Protein AF-A0A508ATL4-F1 (afdb_monomer_lite)

Secondary structure (DSSP, 8-state):
----PPPPSEEEEE-PPTT--HHHHHHHHHTTEEEEE----------SHHHHHTT--

pLDDT: mean 84.15, std 11.94, range [39.84, 95.0]

Radius of gyration: 17.2 Å; chains: 1; bounding box: 29×29×46 Å

Sequence (57 aa):
MSATAPARRWHLVSLRPSGRHEALRRAAARHGGGLIALSSCRLRHFDDAASRRRLDD

Foldseek 3Di:
DDDDDDQAPEEDEDQDAPPPCVVVQVVQVVVSYHYDYDDPHHDDDDPDPVVVVVVVD

Structure (mmCIF, N/CA/C/O backbone):
data_AF-A0A508ATL4-F1
#
_entry.id   AF-A0A508ATL4-F1
#
loop_
_atom_site.group_PDB
_atom_site.id
_atom_site.type_symbol
_atom_site.label_atom_id
_atom_site.label_alt_id
_atom_site.label_comp_id
_atom_site.label_asym_id
_atom_site.label_entity_id
_atom_site.label_seq_id
_atom_site.pdbx_PDB_ins_code
_atom_site.Cartn_x
_atom_site.Cartn_y
_atom_site.Cartn_z
_atom_site.occupancy
_atom_site.B_iso_or_equiv
_atom_site.auth_seq_id
_atom_site.auth_comp_id
_atom_site.auth_asym_id
_atom_site.auth_atom_id
_atom_site.pdbx_PDB_model_num
ATOM 1 N N . MET A 1 1 ? -7.238 21.402 19.624 1.00 39.84 1 MET A N 1
ATOM 2 C CA . MET A 1 1 ? -7.899 20.211 20.204 1.00 39.84 1 MET A CA 1
ATOM 3 C C . MET A 1 1 ? -7.675 19.037 19.262 1.00 39.84 1 MET A C 1
ATOM 5 O O . MET A 1 1 ? -8.253 19.038 18.185 1.00 39.84 1 MET A O 1
ATOM 9 N N . SER A 1 2 ? -6.801 18.085 19.600 1.00 50.47 2 SER A N 1
ATOM 10 C CA . SER A 1 2 ? -6.686 16.847 18.814 1.00 50.47 2 SER A CA 1
ATOM 11 C C . SER A 1 2 ? -7.868 15.946 19.145 1.00 50.47 2 SER A C 1
ATOM 13 O O . SER A 1 2 ? -8.057 15.590 20.304 1.00 50.47 2 SER A O 1
ATOM 15 N N . ALA A 1 3 ? -8.672 15.599 18.142 1.00 59.12 3 ALA A N 1
ATOM 16 C CA . ALA A 1 3 ? -9.710 14.592 18.298 1.00 59.12 3 ALA A CA 1
ATOM 17 C C . ALA A 1 3 ? -9.051 13.230 18.560 1.00 59.12 3 ALA A C 1
ATOM 19 O O . ALA A 1 3 ? -8.205 12.786 17.780 1.00 59.12 3 ALA A O 1
ATOM 20 N N . THR A 1 4 ? -9.429 12.569 19.654 1.00 63.12 4 THR A N 1
ATOM 21 C CA . THR A 1 4 ? -9.027 11.185 19.923 1.00 63.12 4 THR A CA 1
ATOM 22 C C . THR A 1 4 ? -9.565 10.307 18.800 1.00 63.12 4 THR A C 1
ATOM 24 O O . THR A 1 4 ? -10.776 10.208 18.604 1.00 63.12 4 THR A O 1
ATOM 27 N N . ALA A 1 5 ? -8.665 9.700 18.024 1.00 67.19 5 ALA A N 1
ATOM 28 C CA . ALA A 1 5 ? -9.063 8.781 16.969 1.00 67.19 5 ALA A CA 1
ATOM 29 C C . ALA A 1 5 ? -9.823 7.590 17.586 1.00 67.19 5 ALA A C 1
ATOM 31 O O . ALA A 1 5 ? -9.416 7.097 18.641 1.00 67.19 5 ALA A O 1
ATOM 32 N N . PRO A 1 6 ? -10.907 7.112 16.951 1.00 69.50 6 PRO A N 1
ATOM 33 C CA . PRO A 1 6 ? -11.678 5.992 17.474 1.00 69.50 6 PRO A CA 1
ATOM 34 C C . PRO A 1 6 ? -10.789 4.757 17.670 1.00 69.50 6 PRO A C 1
ATOM 36 O O . PRO A 1 6 ? -9.911 4.469 16.848 1.00 69.50 6 PRO A O 1
ATOM 39 N N . ALA A 1 7 ? -11.033 4.022 18.759 1.00 77.81 7 ALA A N 1
ATOM 40 C CA . ALA A 1 7 ? -10.317 2.789 19.062 1.00 77.81 7 ALA A CA 1
ATOM 41 C C . ALA A 1 7 ? -10.513 1.770 17.927 1.00 77.81 7 ALA A C 1
ATOM 43 O O . ALA A 1 7 ? -11.639 1.432 17.553 1.00 77.81 7 ALA A O 1
ATOM 44 N N . ARG A 1 8 ? -9.403 1.296 17.354 1.00 83.50 8 ARG A N 1
ATOM 45 C CA . ARG A 1 8 ? -9.403 0.346 16.234 1.00 83.50 8 ARG A CA 1
ATOM 46 C C . ARG A 1 8 ? -9.588 -1.072 16.768 1.00 83.50 8 ARG A C 1
ATOM 48 O O . ARG A 1 8 ? -8.878 -1.471 17.685 1.00 83.50 8 ARG A O 1
ATOM 55 N N . ARG A 1 9 ? -10.496 -1.845 16.168 1.00 90.38 9 ARG A N 1
ATOM 56 C CA . ARG A 1 9 ? -10.783 -3.234 16.588 1.00 90.38 9 ARG A CA 1
ATOM 57 C C . ARG A 1 9 ? -9.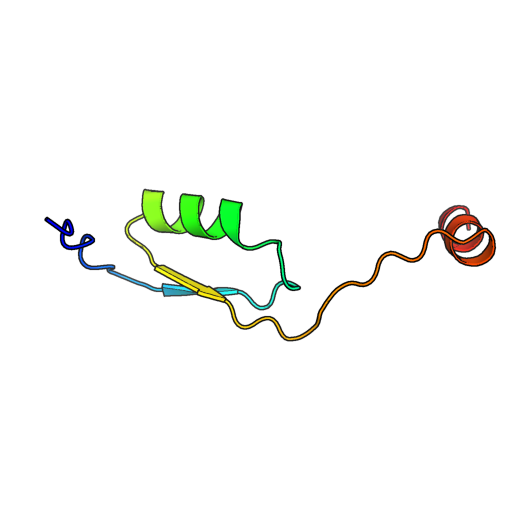779 -4.253 16.041 1.00 90.38 9 ARG A C 1
ATOM 59 O O . ARG A 1 9 ? -9.660 -5.344 16.581 1.00 90.38 9 ARG A O 1
ATOM 66 N N . TRP A 1 10 ? -9.083 -3.906 14.961 1.00 94.06 10 TRP A N 1
ATOM 67 C CA . TRP A 1 10 ? -8.153 -4.779 14.241 1.00 94.06 10 TRP A CA 1
ATOM 68 C C . TRP A 1 10 ? -7.163 -3.948 13.411 1.00 94.06 10 TRP A C 1
ATOM 70 O O . TRP A 1 10 ? -7.382 -2.754 13.190 1.00 94.06 10 TRP A O 1
ATOM 80 N N . HIS A 1 11 ? -6.080 -4.566 12.935 1.00 94.31 11 HIS A N 1
ATOM 81 C CA . HIS A 1 11 ? -5.079 -3.923 12.077 1.00 94.31 11 HIS A CA 1
ATOM 82 C C . HIS A 1 11 ? -4.816 -4.751 10.816 1.00 94.31 11 HIS A C 1
ATOM 84 O O . HIS A 1 11 ? -4.608 -5.957 10.892 1.00 94.31 11 HIS A O 1
ATOM 90 N N . LEU A 1 12 ? -4.780 -4.085 9.662 1.00 92.88 12 LEU A N 1
ATOM 91 C CA . LEU A 1 12 ? -4.259 -4.622 8.412 1.00 92.88 12 LEU A CA 1
ATOM 92 C C . LEU A 1 12 ? -2.757 -4.358 8.337 1.00 92.88 12 LEU A C 1
ATOM 94 O O . LEU A 1 12 ? -2.330 -3.210 8.470 1.00 92.88 12 LEU A O 1
ATOM 98 N N . VAL A 1 13 ? -1.965 -5.388 8.058 1.00 91.94 13 VAL A N 1
ATOM 99 C CA . VAL A 1 13 ? -0.543 -5.234 7.738 1.00 91.94 13 VAL A CA 1
ATOM 100 C C . VAL A 1 13 ? -0.391 -5.207 6.221 1.00 91.94 13 VAL A C 1
ATOM 102 O O . VAL A 1 13 ? -0.805 -6.135 5.534 1.00 91.94 13 VAL A O 1
ATOM 105 N N . SER A 1 14 ? 0.178 -4.129 5.684 1.00 87.25 14 SER A N 1
ATOM 106 C CA . SER A 1 14 ? 0.449 -3.993 4.250 1.00 87.25 14 SER A CA 1
ATOM 107 C C . SER A 1 14 ? 1.939 -4.082 3.978 1.00 87.25 14 SER A C 1
ATOM 109 O O . SER A 1 14 ? 2.706 -3.277 4.503 1.00 87.25 14 SER A O 1
ATOM 111 N N . LEU A 1 15 ? 2.304 -5.006 3.088 1.00 87.38 15 LEU A N 1
ATOM 112 C CA . LEU A 1 15 ? 3.656 -5.176 2.543 1.00 87.38 15 LEU A CA 1
ATOM 113 C C . LEU A 1 15 ? 3.837 -4.485 1.186 1.00 87.38 15 LEU A C 1
ATOM 115 O O . LEU A 1 15 ? 4.802 -4.734 0.466 1.00 87.38 15 LEU A O 1
ATOM 119 N N . ARG A 1 16 ? 2.877 -3.642 0.788 1.00 83.31 16 ARG A N 1
ATOM 120 C CA . ARG A 1 16 ? 2.946 -2.960 -0.502 1.00 83.31 16 ARG A CA 1
ATOM 121 C C . ARG A 1 16 ? 4.138 -2.006 -0.557 1.00 83.31 16 ARG A C 1
ATOM 123 O O . ARG A 1 16 ? 4.516 -1.432 0.468 1.00 83.31 16 ARG A O 1
ATOM 130 N N . PRO A 1 17 ? 4.678 -1.761 -1.760 1.00 82.06 17 PRO A N 1
ATOM 131 C CA . PRO A 1 17 ? 5.715 -0.766 -1.916 1.00 82.06 17 PRO A CA 1
ATOM 132 C C . PRO A 1 17 ? 5.284 0.617 -1.424 1.00 82.06 17 PRO A C 1
ATOM 134 O O . PRO A 1 17 ? 4.096 0.973 -1.435 1.00 82.06 17 PRO A O 1
ATOM 137 N N . SER A 1 18 ? 6.272 1.401 -0.994 1.00 78.62 18 SER A N 1
ATOM 138 C CA . SER A 1 18 ? 6.075 2.748 -0.452 1.00 78.62 18 SER A CA 1
ATOM 139 C C . SER A 1 18 ? 5.186 3.607 -1.366 1.00 78.62 18 SER A C 1
ATOM 141 O O . SER A 1 18 ? 5.298 3.550 -2.587 1.00 78.62 18 SER A O 1
ATOM 143 N N . GLY A 1 19 ? 4.298 4.415 -0.777 1.00 75.31 19 GLY A N 1
ATOM 144 C CA . GLY A 1 19 ? 3.426 5.345 -1.515 1.00 75.31 19 GLY A CA 1
ATOM 145 C C . GLY A 1 19 ? 2.035 4.815 -1.895 1.00 75.31 19 GLY A C 1
ATOM 146 O O . GLY A 1 19 ? 1.173 5.604 -2.261 1.00 75.31 19 GLY A O 1
ATOM 147 N N . ARG A 1 20 ? 1.742 3.514 -1.736 1.00 77.69 20 ARG A N 1
ATOM 148 C CA . ARG A 1 20 ? 0.443 2.916 -2.140 1.00 77.69 20 ARG A CA 1
ATOM 149 C C . ARG A 1 20 ? -0.496 2.555 -0.975 1.00 77.69 20 ARG A C 1
ATOM 151 O O . ARG A 1 20 ? -1.300 1.624 -1.075 1.00 77.69 20 ARG A O 1
ATOM 158 N N . HIS A 1 21 ? -0.402 3.269 0.148 1.00 89.62 21 HIS A N 1
ATOM 159 C CA . HIS A 1 21 ? -1.102 2.927 1.401 1.00 89.62 21 HIS A CA 1
ATOM 160 C C . HIS A 1 21 ? -2.361 3.762 1.685 1.00 89.62 21 HIS A C 1
ATOM 162 O O . HIS A 1 21 ? -3.249 3.294 2.390 1.00 89.62 21 HIS A O 1
ATOM 168 N N . GLU A 1 22 ? -2.471 4.954 1.099 1.00 89.81 22 GLU A N 1
ATOM 169 C CA . GLU A 1 22 ? -3.572 5.920 1.263 1.00 89.81 22 GLU A CA 1
ATOM 170 C C . GLU A 1 22 ? -4.972 5.297 1.123 1.00 89.81 22 GLU A C 1
ATOM 172 O O . GLU A 1 22 ? -5.783 5.325 2.050 1.00 89.81 22 GLU A O 1
ATOM 177 N N . ALA A 1 23 ? -5.238 4.661 -0.021 1.00 90.81 23 ALA A N 1
ATOM 178 C CA . ALA A 1 23 ? -6.523 4.017 -0.284 1.00 90.81 23 ALA A CA 1
ATOM 179 C C . ALA A 1 23 ? -6.815 2.876 0.707 1.00 90.81 23 ALA A C 1
ATOM 181 O O . ALA A 1 23 ? -7.956 2.698 1.126 1.00 90.81 23 ALA A O 1
ATOM 182 N N . LEU A 1 24 ? -5.779 2.145 1.136 1.00 91.50 24 LEU A N 1
ATOM 183 C CA . LEU A 1 24 ? -5.920 1.060 2.110 1.00 91.50 24 LEU A CA 1
ATOM 184 C C . LEU A 1 24 ? -6.230 1.594 3.506 1.00 91.50 24 LEU A C 1
ATOM 186 O O . LEU A 1 24 ? -7.053 1.023 4.211 1.00 91.50 24 LEU A O 1
ATOM 190 N N . ARG A 1 25 ? -5.610 2.714 3.890 1.00 92.56 25 ARG A N 1
ATOM 191 C CA . ARG A 1 25 ? -5.876 3.380 5.166 1.00 92.56 25 ARG A CA 1
ATOM 192 C C . ARG A 1 25 ? -7.328 3.853 5.223 1.00 92.56 25 ARG A C 1
ATOM 194 O O . ARG A 1 25 ? -7.980 3.641 6.242 1.00 92.56 25 ARG A O 1
ATOM 201 N N . ARG A 1 26 ? -7.845 4.423 4.126 1.00 93.44 26 ARG A N 1
ATOM 202 C CA . ARG A 1 26 ? -9.263 4.807 4.010 1.00 93.44 26 ARG A CA 1
ATOM 203 C C . ARG A 1 26 ? -10.196 3.600 4.090 1.00 93.44 26 ARG A C 1
ATOM 205 O O . ARG A 1 26 ? -11.169 3.645 4.835 1.00 93.44 26 ARG A O 1
ATOM 212 N N . ALA A 1 27 ? -9.893 2.520 3.370 1.00 93.88 27 ALA A N 1
ATOM 213 C CA . ALA A 1 27 ? -10.698 1.301 3.409 1.00 93.88 27 ALA A CA 1
ATOM 214 C C . ALA A 1 27 ? -10.722 0.676 4.814 1.00 93.88 27 ALA A C 1
ATOM 216 O O . ALA A 1 27 ? -11.795 0.439 5.354 1.00 93.88 27 ALA A O 1
ATOM 217 N N . ALA A 1 28 ? -9.562 0.499 5.454 1.00 94.44 28 ALA A N 1
ATOM 218 C CA . ALA A 1 28 ? -9.483 -0.043 6.810 1.00 94.44 28 ALA A CA 1
ATOM 219 C C . ALA A 1 28 ? -10.266 0.818 7.815 1.00 94.44 28 ALA A C 1
ATOM 221 O O . ALA A 1 28 ? -11.047 0.286 8.600 1.00 94.44 28 ALA A O 1
ATOM 222 N N . ALA A 1 29 ? -10.135 2.148 7.737 1.00 94.00 29 ALA A N 1
ATOM 223 C CA . ALA A 1 29 ? -10.862 3.066 8.612 1.00 94.00 29 ALA A CA 1
ATOM 224 C C . ALA A 1 29 ? -12.389 2.957 8.453 1.00 94.00 29 ALA A C 1
ATOM 226 O O . ALA A 1 29 ? -13.095 2.934 9.459 1.00 94.00 29 ALA A O 1
ATOM 227 N N . ARG A 1 30 ? -12.900 2.811 7.218 1.00 94.00 30 ARG A N 1
ATOM 228 C CA . ARG A 1 30 ? -14.337 2.591 6.948 1.00 94.00 30 ARG A CA 1
ATOM 229 C C . ARG A 1 30 ? -14.897 1.339 7.631 1.00 94.00 30 ARG A C 1
ATOM 231 O O . ARG A 1 30 ? -16.095 1.272 7.870 1.00 94.00 30 ARG A O 1
ATOM 238 N N . HIS A 1 31 ? -14.042 0.373 7.954 1.00 93.88 31 HIS A N 1
ATOM 239 C CA . HIS A 1 31 ? -14.408 -0.894 8.588 1.00 93.88 31 HIS A CA 1
ATOM 240 C C . HIS A 1 31 ? -13.917 -0.998 10.048 1.00 93.88 31 HIS A C 1
ATOM 242 O O . HIS A 1 31 ? -13.804 -2.096 10.595 1.00 93.88 31 HIS A O 1
ATOM 248 N N . GLY A 1 32 ? -13.598 0.133 10.693 1.00 93.81 32 GLY A N 1
ATOM 249 C CA . GLY A 1 32 ? -13.172 0.179 12.101 1.00 93.81 32 GLY A CA 1
ATOM 250 C C . GLY A 1 32 ? -11.770 -0.388 12.367 1.00 93.81 32 GLY A C 1
ATOM 251 O O 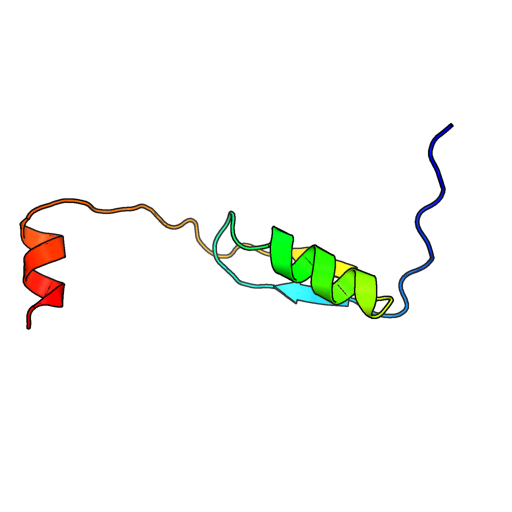. GLY A 1 32 ? -11.420 -0.683 13.514 1.00 93.81 32 GLY A O 1
ATOM 252 N N . GLY A 1 33 ? -10.974 -0.558 11.312 1.00 95.00 33 GLY A N 1
ATOM 253 C CA . GLY A 1 33 ? -9.631 -1.123 11.346 1.00 95.00 33 GLY A CA 1
ATOM 254 C C . GLY A 1 33 ? -8.510 -0.101 11.196 1.00 95.00 33 GLY A C 1
ATOM 255 O O . GLY A 1 33 ? -8.709 1.061 10.835 1.00 95.00 33 GLY A O 1
ATOM 256 N N . GLY A 1 34 ? -7.295 -0.556 11.481 1.00 94.38 34 GLY A N 1
ATOM 257 C CA . GLY A 1 34 ? -6.014 0.119 11.282 1.00 94.38 34 GLY A CA 1
ATOM 258 C C . GLY A 1 34 ? -5.253 -0.319 10.054 1.00 94.38 34 GLY A C 1
ATOM 259 O O . GLY A 1 34 ? -5.513 -1.382 9.510 1.00 94.38 34 GLY A O 1
ATOM 260 N N . LEU A 1 35 ? -4.268 0.487 9.657 1.00 93.12 35 LEU A N 1
ATOM 261 C CA . LEU A 1 35 ? -3.255 0.076 8.694 1.00 93.12 35 LEU A CA 1
ATOM 262 C C . LEU A 1 35 ? -1.863 0.266 9.296 1.00 93.12 35 LEU A C 1
ATOM 264 O O . LEU A 1 35 ? -1.493 1.391 9.635 1.00 93.12 35 LEU A O 1
ATOM 268 N N . ILE A 1 36 ? -1.097 -0.819 9.344 1.00 91.50 36 ILE A N 1
ATOM 269 C CA . ILE A 1 36 ? 0.341 -0.834 9.607 1.00 91.50 36 ILE A CA 1
ATOM 270 C C . ILE A 1 36 ? 1.028 -1.041 8.256 1.00 91.50 36 ILE A C 1
ATOM 272 O O . ILE A 1 36 ? 0.857 -2.073 7.608 1.00 91.50 36 ILE A O 1
ATOM 276 N N . ALA A 1 37 ? 1.758 -0.031 7.790 1.00 88.94 37 ALA A N 1
ATOM 277 C CA . ALA A 1 37 ? 2.482 -0.093 6.526 1.00 88.94 37 ALA A CA 1
ATOM 278 C C . ALA A 1 37 ? 3.930 -0.520 6.787 1.00 88.94 37 ALA A C 1
ATOM 280 O O . ALA A 1 37 ? 4.719 0.265 7.306 1.00 88.94 37 ALA A O 1
ATOM 281 N N . LEU A 1 38 ? 4.271 -1.746 6.396 1.00 83.75 38 LEU A N 1
ATOM 282 C CA . LEU A 1 38 ? 5.631 -2.277 6.426 1.00 83.75 38 LEU A CA 1
ATOM 283 C C . LEU A 1 38 ? 6.114 -2.350 4.978 1.00 83.75 38 LEU A C 1
ATOM 285 O O . LEU A 1 38 ? 5.969 -3.364 4.305 1.00 83.75 38 LEU A O 1
ATOM 289 N N . SER A 1 39 ? 6.610 -1.230 4.450 1.00 71.00 39 SER A N 1
ATOM 290 C CA . SER A 1 39 ? 7.070 -1.201 3.056 1.00 71.00 39 SER A CA 1
ATOM 291 C C . SER A 1 39 ? 8.380 -1.982 2.953 1.00 71.00 39 SER A C 1
ATOM 293 O O . SER A 1 39 ? 9.409 -1.482 3.397 1.00 71.00 39 SER A O 1
ATOM 295 N N . SER A 1 40 ? 8.355 -3.186 2.378 1.00 68.00 40 SER A N 1
ATOM 296 C CA . SER A 1 40 ? 9.562 -4.009 2.209 1.00 68.00 40 SER A CA 1
ATOM 297 C C . SER A 1 40 ? 10.488 -3.482 1.109 1.00 68.00 40 SER A C 1
ATOM 299 O O . SER A 1 40 ? 11.697 -3.682 1.181 1.00 68.00 40 SER A O 1
ATOM 301 N N . CYS A 1 41 ? 9.950 -2.780 0.104 1.00 66.19 41 CYS A N 1
ATOM 302 C CA . CYS A 1 41 ? 10.721 -2.215 -1.006 1.00 66.19 41 CYS A CA 1
ATOM 303 C C . CYS A 1 41 ? 10.139 -0.872 -1.489 1.00 66.19 41 CYS A C 1
ATOM 305 O O . CYS A 1 41 ? 8.935 -0.613 -1.391 1.00 66.19 41 CYS A O 1
ATOM 307 N N . ARG A 1 42 ? 10.994 -0.018 -2.064 1.00 78.06 42 ARG A N 1
ATOM 308 C CA . ARG A 1 42 ? 10.604 1.225 -2.751 1.00 78.06 42 ARG A CA 1
ATOM 309 C C . ARG A 1 42 ? 10.597 0.976 -4.261 1.00 78.06 42 ARG A C 1
ATOM 311 O O . ARG A 1 42 ? 11.599 0.511 -4.793 1.00 78.06 42 ARG A O 1
ATOM 318 N N . LEU A 1 43 ? 9.503 1.304 -4.952 1.00 77.44 43 LEU A N 1
ATOM 319 C CA . LEU A 1 43 ? 9.479 1.256 -6.420 1.00 77.44 43 LEU A CA 1
ATOM 320 C C . LEU A 1 43 ? 10.280 2.424 -6.993 1.00 77.44 43 LEU A C 1
ATOM 322 O O . LEU A 1 43 ? 10.169 3.554 -6.514 1.00 77.44 43 LEU A O 1
ATOM 326 N N . ARG A 1 44 ? 11.054 2.144 -8.039 1.00 82.75 44 ARG A N 1
ATOM 327 C CA . ARG A 1 44 ? 11.688 3.150 -8.888 1.00 82.75 44 ARG A CA 1
ATOM 328 C C . ARG A 1 44 ? 11.104 2.997 -10.283 1.00 82.75 44 ARG A C 1
ATOM 330 O O . ARG A 1 44 ? 11.086 1.891 -10.811 1.00 82.75 44 ARG A O 1
ATOM 337 N N . HIS A 1 45 ? 10.589 4.089 -10.834 1.00 83.50 45 HIS A N 1
ATOM 338 C CA . HIS A 1 45 ? 10.094 4.090 -12.202 1.00 83.50 45 HIS A CA 1
ATOM 339 C C . HIS A 1 45 ? 11.291 4.091 -13.156 1.00 83.50 45 HIS A C 1
ATOM 341 O O . HIS A 1 45 ? 12.179 4.932 -13.013 1.00 83.50 45 HIS A O 1
ATOM 347 N N . PHE A 1 46 ? 11.318 3.137 -14.082 1.00 87.94 46 PHE A N 1
ATOM 348 C CA . PHE A 1 46 ? 12.283 3.088 -15.173 1.00 87.94 46 PHE A CA 1
ATOM 349 C C . PHE A 1 46 ? 11.537 3.426 -16.455 1.00 87.94 46 PHE A C 1
ATOM 351 O O . PHE A 1 46 ? 10.683 2.657 -16.888 1.00 87.94 46 PHE A O 1
ATOM 358 N N . ASP A 1 47 ? 11.830 4.600 -17.011 1.00 88.56 47 ASP A N 1
ATOM 359 C CA . ASP A 1 47 ? 11.191 5.105 -18.227 1.00 88.56 47 ASP A CA 1
ATOM 360 C C . ASP A 1 47 ? 12.175 5.168 -19.400 1.00 88.56 47 ASP A C 1
ATOM 362 O O . ASP A 1 47 ? 12.290 6.166 -20.107 1.00 88.56 47 ASP A O 1
ATOM 366 N N . ASP A 1 48 ? 12.963 4.109 -19.558 1.00 92.62 48 ASP A N 1
ATOM 367 C CA . ASP A 1 48 ? 13.919 3.975 -20.648 1.00 92.62 48 ASP A CA 1
ATOM 368 C C . ASP A 1 48 ? 13.379 3.064 -21.759 1.00 92.62 48 ASP A C 1
ATOM 370 O O . ASP A 1 48 ? 12.519 2.204 -21.547 1.00 92.62 48 ASP A O 1
ATOM 374 N N . ALA A 1 49 ? 13.898 3.259 -22.972 1.00 92.94 49 ALA A N 1
ATOM 375 C CA . ALA A 1 49 ? 13.443 2.528 -24.150 1.00 92.94 49 ALA A CA 1
ATOM 376 C C . ALA A 1 49 ? 13.644 1.007 -24.027 1.00 92.94 49 ALA A C 1
ATOM 378 O O . ALA A 1 49 ? 12.856 0.255 -24.597 1.00 92.94 49 ALA A O 1
ATOM 379 N N . ALA A 1 50 ? 14.660 0.545 -23.287 1.00 92.06 50 ALA A N 1
ATOM 380 C CA . ALA A 1 50 ? 14.890 -0.883 -23.082 1.00 92.06 50 ALA A CA 1
ATOM 381 C C . ALA A 1 50 ? 13.854 -1.481 -22.117 1.00 92.06 50 ALA A C 1
ATOM 383 O O . ALA A 1 50 ? 13.342 -2.569 -22.369 1.00 92.06 50 ALA A O 1
ATOM 384 N N . SER A 1 51 ? 13.495 -0.756 -21.056 1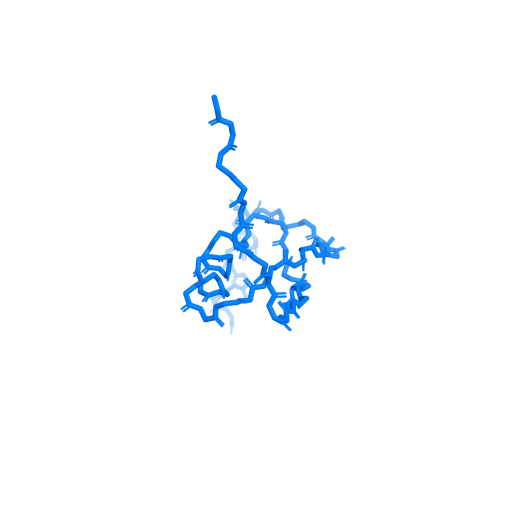.00 89.56 51 SER A N 1
ATOM 385 C CA . SER A 1 51 ? 12.415 -1.130 -20.138 1.00 89.56 51 SER A CA 1
ATOM 386 C C . SER A 1 51 ? 11.048 -1.139 -20.823 1.00 89.56 51 SER A C 1
ATOM 388 O O . SER A 1 51 ? 10.275 -2.062 -20.588 1.00 89.56 51 SER A O 1
ATOM 390 N N . ARG A 1 52 ? 10.761 -0.167 -21.703 1.00 91.88 52 ARG A N 1
ATOM 391 C CA . ARG A 1 52 ? 9.509 -0.137 -22.483 1.00 91.88 52 ARG A CA 1
ATOM 392 C C . ARG A 1 52 ? 9.416 -1.301 -23.466 1.00 91.88 52 ARG A C 1
ATOM 394 O O . ARG A 1 52 ? 8.401 -1.977 -23.494 1.00 91.88 52 ARG A O 1
ATOM 4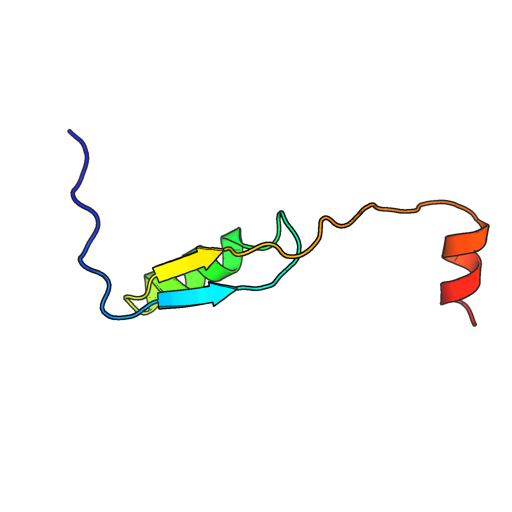01 N N . ARG A 1 53 ? 10.497 -1.583 -24.200 1.00 93.50 53 ARG A N 1
ATOM 402 C CA . ARG A 1 53 ? 10.534 -2.681 -25.178 1.00 93.50 53 ARG A CA 1
ATOM 403 C C . ARG A 1 53 ? 10.244 -4.048 -24.549 1.00 93.50 53 ARG A C 1
ATOM 405 O O . ARG A 1 53 ? 9.572 -4.850 -25.167 1.00 93.50 53 ARG A O 1
ATOM 412 N N . ARG A 1 54 ? 10.678 -4.285 -23.305 1.00 89.44 54 ARG A N 1
ATOM 413 C CA . ARG A 1 54 ? 10.382 -5.526 -22.556 1.00 89.44 54 ARG A CA 1
ATOM 414 C C . ARG A 1 54 ? 8.906 -5.736 -22.204 1.00 89.44 54 ARG A C 1
ATOM 416 O O . ARG A 1 54 ? 8.571 -6.809 -21.721 1.00 89.44 54 ARG A O 1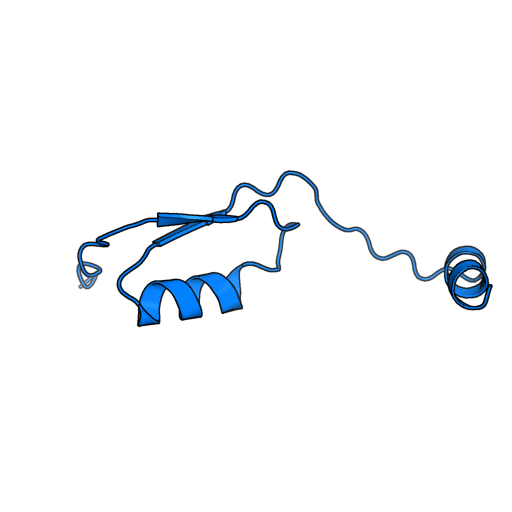
ATOM 423 N N . LEU A 1 55 ? 8.061 -4.712 -22.320 1.00 88.25 55 LEU A N 1
ATOM 424 C CA . LEU A 1 55 ? 6.624 -4.830 -22.060 1.00 88.25 5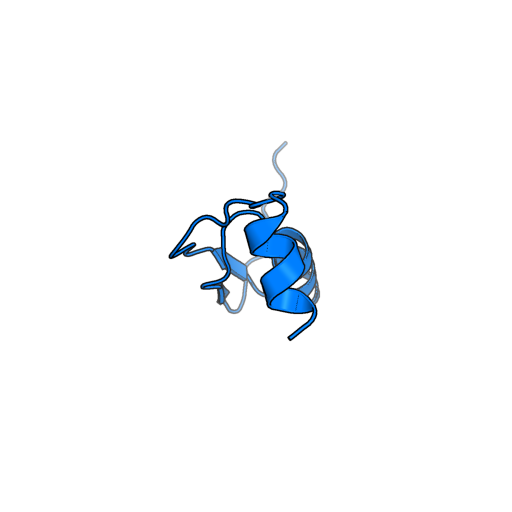5 LEU A CA 1
ATOM 425 C C . LEU A 1 55 ? 5.832 -5.205 -23.320 1.00 88.25 55 LEU A C 1
ATOM 427 O O . LEU A 1 55 ? 4.680 -5.608 -23.186 1.00 88.25 55 LEU A O 1
ATOM 431 N N . ASP A 1 56 ? 6.434 -5.038 -24.502 1.00 90.19 56 ASP A N 1
ATOM 432 C CA . ASP A 1 56 ? 5.826 -5.353 -25.798 1.00 90.19 56 ASP A CA 1
ATOM 433 C C . ASP A 1 56 ? 6.096 -6.814 -26.242 1.00 90.19 56 ASP A C 1
ATOM 435 O O . ASP A 1 56 ? 5.543 -7.242 -27.256 1.00 90.19 56 ASP A O 1
ATOM 439 N N . ASP A 1 57 ? 6.925 -7.558 -25.491 1.00 68.69 57 ASP A N 1
ATOM 440 C CA . ASP A 1 57 ? 7.246 -8.990 -25.672 1.00 68.69 57 ASP A CA 1
ATOM 441 C C . ASP A 1 57 ? 6.290 -9.896 -24.864 1.00 68.69 57 ASP A C 1
ATOM 443 O O . ASP A 1 57 ? 5.880 -10.955 -25.397 1.00 68.69 57 ASP A O 1
#

Organism: NCBI:txid1605891